Protein AF-0000000078668059 (afdb_homodimer)

Foldseek 3Di:
DDDDDDDDDPVVVVVCVVVPHDPVNVVLVVQLVVLLVCCLVVVDPLVRSCVSSVHPSVVSVVVCVVVPHDDPPPCPVVVCVVVCVVVVD/DDDDDDDDDPVVVVVCVVVPHDPVNVVLVVQLVVLLVCCLVVVDPLVRSCVSSVHDSVVSVVVCVVVPHDDPPPPPVVVVVVVCVVVVD

Structure (mmCIF, N/CA/C/O backbone):
data_AF-0000000078668059-model_v1
#
loop_
_entity.id
_entity.type
_entity.pdbx_description
1 polymer 'Uncharacterized protein'
#
loop_
_atom_site.group_PDB
_atom_site.id
_atom_site.type_symbol
_atom_site.label_atom_id
_atom_site.label_alt_id
_atom_site.label_comp_id
_atom_site.label_asym_id
_atom_site.label_entity_id
_atom_site.label_seq_id
_atom_site.pdbx_PDB_ins_code
_atom_site.Cartn_x
_atom_site.Cartn_y
_atom_site.Cartn_z
_atom_site.occupancy
_atom_site.B_iso_or_equiv
_atom_site.auth_seq_id
_atom_site.auth_comp_id
_atom_site.auth_asym_id
_atom_site.auth_atom_id
_atom_site.pdbx_PDB_model_num
ATOM 1 N N . MET A 1 1 ? -0.852 4.875 19.719 1 72.81 1 MET A N 1
ATOM 2 C CA . MET A 1 1 ? -0.349 4.242 18.5 1 72.81 1 MET A CA 1
ATOM 3 C C . MET A 1 1 ? -1.184 3.018 18.141 1 72.81 1 MET A C 1
ATOM 5 O O . MET A 1 1 ? -1.649 2.297 19.031 1 72.81 1 MET A O 1
ATOM 9 N N . GLU A 1 2 ? -1.716 3.043 17.062 1 84.06 2 GLU A N 1
ATOM 10 C CA . GLU A 1 2 ? -2.441 1.867 16.594 1 84.06 2 GLU A CA 1
ATOM 11 C C . GLU A 1 2 ? -1.639 1.105 15.539 1 84.06 2 GLU A C 1
ATOM 13 O O . GLU A 1 2 ? -0.665 1.63 14.992 1 84.06 2 GLU A O 1
ATOM 18 N N . VAL A 1 3 ? -1.903 -0.162 15.523 1 86.44 3 VAL A N 1
ATOM 19 C CA . VAL A 1 3 ? -1.141 -1.004 14.609 1 86.44 3 VAL A CA 1
ATOM 20 C C . VAL A 1 3 ? -2.08 -1.63 13.578 1 86.44 3 VAL A C 1
ATOM 22 O O . VAL A 1 3 ? -3.156 -2.119 13.93 1 86.44 3 VAL A O 1
ATOM 25 N N . ILE A 1 4 ? -1.693 -1.532 12.375 1 88.38 4 ILE A N 1
ATOM 26 C CA . ILE A 1 4 ? -2.361 -2.234 11.289 1 88.38 4 ILE A CA 1
ATOM 27 C C . ILE A 1 4 ? -1.653 -3.561 11.016 1 88.38 4 ILE A C 1
ATOM 29 O O . ILE A 1 4 ? -0.429 -3.598 10.867 1 88.38 4 ILE A O 1
ATOM 33 N N . LYS A 1 5 ? -2.412 -4.602 10.961 1 89.06 5 LYS A N 1
ATOM 34 C CA . LYS A 1 5 ? -1.825 -5.926 10.789 1 89.06 5 LYS A CA 1
ATOM 35 C C . LYS A 1 5 ? -2.238 -6.539 9.453 1 89.06 5 LYS A C 1
ATOM 37 O O . LYS A 1 5 ? -3.43 -6.609 9.141 1 89.06 5 LYS A O 1
ATOM 42 N N . ILE A 1 6 ? -1.245 -6.965 8.773 1 90.44 6 ILE A N 1
ATOM 43 C CA . ILE A 1 6 ? -1.479 -7.641 7.5 1 90.44 6 ILE A CA 1
ATOM 44 C C . ILE A 1 6 ? -1.031 -9.094 7.598 1 90.44 6 ILE A C 1
ATOM 46 O O . ILE A 1 6 ? 0.157 -9.375 7.773 1 90.44 6 ILE A O 1
ATOM 50 N N . SER A 1 7 ? -1.921 -9.969 7.469 1 89 7 SER A N 1
ATOM 51 C CA . SER A 1 7 ? -1.607 -11.391 7.512 1 89 7 SER A CA 1
ATOM 52 C C . SER A 1 7 ? -1.156 -11.898 6.145 1 89 7 SER A C 1
ATOM 54 O O . SER A 1 7 ? -1.778 -11.586 5.125 1 89 7 SER A O 1
ATOM 56 N N . VAL A 1 8 ? -0.098 -12.664 6.125 1 90.25 8 VAL A N 1
ATOM 57 C CA . VAL A 1 8 ? 0.445 -13.219 4.891 1 90.25 8 VAL A CA 1
ATOM 58 C C . VAL A 1 8 ? 0.416 -14.742 4.949 1 90.25 8 VAL A C 1
ATOM 60 O O . VAL A 1 8 ? 1.009 -15.344 5.844 1 90.25 8 VAL A O 1
ATOM 63 N N . LYS A 1 9 ? -0.214 -15.289 3.994 1 90.06 9 LYS A N 1
ATOM 64 C CA . LYS A 1 9 ? -0.321 -16.75 3.926 1 90.06 9 LYS A CA 1
ATOM 65 C C . LYS A 1 9 ? 1.034 -17.375 3.635 1 90.06 9 LYS A C 1
ATOM 67 O O . LYS A 1 9 ? 1.906 -16.75 3.033 1 90.06 9 LYS A O 1
ATOM 72 N N . ARG A 1 10 ? 1.127 -18.547 3.975 1 86.56 10 ARG A N 1
ATOM 73 C CA . ARG A 1 10 ? 2.383 -19.281 3.895 1 86.56 10 ARG A CA 1
ATOM 74 C C . ARG A 1 10 ? 2.885 -19.359 2.455 1 86.56 10 ARG A C 1
ATOM 76 O O . ARG A 1 10 ? 4.078 -19.172 2.197 1 86.56 10 ARG A O 1
ATOM 83 N N . ASP A 1 11 ? 1.983 -19.656 1.53 1 88.19 11 ASP A N 1
ATOM 84 C CA . ASP A 1 11 ? 2.373 -19.797 0.131 1 88.19 11 ASP A CA 1
ATOM 85 C C . ASP A 1 11 ? 2.939 -18.5 -0.422 1 88.19 11 ASP A C 1
ATOM 87 O O . ASP A 1 11 ? 3.863 -18.516 -1.237 1 88.19 11 ASP A O 1
ATOM 91 N N . ILE A 1 12 ? 2.447 -17.438 0.066 1 89.62 12 ILE A N 1
ATOM 92 C CA . ILE A 1 12 ? 2.906 -16.125 -0.38 1 89.62 12 ILE A CA 1
ATOM 93 C C . ILE A 1 12 ? 4.273 -15.828 0.228 1 89.62 12 ILE A C 1
ATOM 95 O O . ILE A 1 12 ? 5.148 -15.273 -0.441 1 89.62 12 ILE A O 1
ATOM 99 N N . ILE A 1 13 ? 4.477 -16.219 1.44 1 88.31 13 ILE A N 1
ATOM 100 C CA . ILE A 1 13 ? 5.742 -16.016 2.133 1 88.31 13 ILE A CA 1
ATOM 101 C C . ILE A 1 13 ? 6.871 -16.688 1.358 1 88.31 13 ILE A C 1
ATOM 103 O O . ILE A 1 13 ? 7.961 -16.141 1.221 1 88.31 13 ILE A O 1
ATOM 107 N N . GLU A 1 14 ? 6.594 -17.844 0.859 1 89.12 14 GLU A N 1
ATOM 108 C CA . GLU A 1 14 ? 7.586 -18.594 0.095 1 89.12 14 GLU A CA 1
ATOM 109 C C . GLU A 1 14 ? 7.98 -17.844 -1.178 1 89.12 14 GLU A C 1
ATOM 111 O O . GLU A 1 14 ? 9.156 -17.812 -1.542 1 89.12 14 GLU A O 1
ATOM 116 N N . SER A 1 15 ? 6.969 -17.328 -1.816 1 89.25 15 SER A N 1
ATOM 117 C CA . SER A 1 15 ? 7.246 -16.531 -3.016 1 89.25 15 SER A CA 1
ATOM 118 C C . SER A 1 15 ? 8.094 -15.312 -2.691 1 89.25 15 SER A C 1
ATOM 120 O O . SER A 1 15 ? 9.039 -14.992 -3.414 1 89.25 15 SER A O 1
ATOM 122 N N . LEU A 1 16 ? 7.832 -14.656 -1.619 1 89.81 16 LEU A N 1
ATOM 123 C CA . LEU A 1 16 ? 8.57 -13.477 -1.178 1 89.81 16 LEU A CA 1
ATOM 124 C C . LEU A 1 16 ? 10.016 -13.836 -0.857 1 89.81 16 LEU A C 1
ATOM 126 O O . LEU A 1 16 ? 10.938 -13.109 -1.245 1 89.81 16 LEU A O 1
ATOM 130 N N . LYS A 1 17 ? 10.156 -14.906 -0.188 1 87.62 17 LYS A N 1
ATOM 131 C CA . LYS A 1 17 ? 11.5 -15.367 0.158 1 87.62 17 LYS A CA 1
ATOM 132 C C . LYS A 1 17 ? 12.312 -15.68 -1.094 1 87.62 17 LYS A C 1
ATOM 134 O O . LYS A 1 17 ? 13.508 -15.383 -1.155 1 87.62 17 LYS A O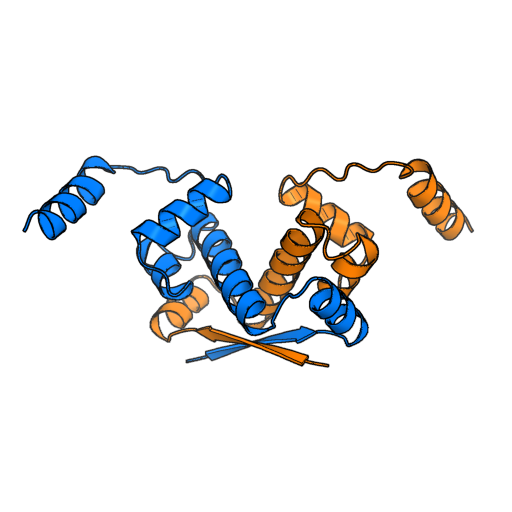 1
ATOM 139 N N . PHE A 1 18 ? 11.602 -16.266 -1.987 1 88.19 18 PHE A N 1
ATOM 140 C CA . PHE A 1 18 ? 12.258 -16.625 -3.24 1 88.19 18 PHE A CA 1
ATOM 141 C C . PHE A 1 18 ? 12.844 -15.383 -3.912 1 88.19 18 PHE A C 1
ATOM 143 O O . PHE A 1 18 ? 13.945 -15.43 -4.461 1 88.19 18 PHE A O 1
ATOM 150 N N . TYR A 1 19 ? 12.109 -14.297 -3.854 1 88.56 19 TYR A N 1
ATOM 151 C CA . TYR A 1 19 ? 12.531 -13.062 -4.508 1 88.56 19 TYR A CA 1
ATOM 152 C C . TYR A 1 19 ? 13.305 -12.172 -3.547 1 88.56 19 TYR A C 1
ATOM 154 O O . TYR A 1 19 ? 13.516 -10.984 -3.824 1 88.56 19 TYR A O 1
ATOM 162 N N . ASN A 1 20 ? 13.688 -12.672 -2.408 1 88.56 20 ASN A N 1
ATOM 163 C CA . ASN A 1 20 ? 14.508 -12.008 -1.399 1 88.56 20 ASN A CA 1
ATOM 164 C C . ASN A 1 20 ? 13.828 -10.758 -0.854 1 88.56 20 ASN A C 1
ATOM 166 O O . ASN A 1 20 ? 14.477 -9.734 -0.63 1 88.56 20 ASN A O 1
ATOM 170 N N . LYS A 1 21 ? 12.539 -10.906 -0.768 1 88.19 21 LYS A N 1
ATOM 171 C CA . LYS A 1 21 ? 11.781 -9.828 -0.132 1 88.19 21 LYS A CA 1
ATOM 172 C C . LYS A 1 21 ? 11.586 -10.102 1.356 1 88.19 21 LYS A C 1
ATOM 174 O O . LYS A 1 21 ? 11.039 -11.141 1.738 1 88.19 21 LYS A O 1
ATOM 179 N N . ASP A 1 22 ? 12.094 -9.188 2.143 1 88.38 22 ASP A N 1
ATOM 180 C CA . ASP A 1 22 ? 11.93 -9.383 3.58 1 88.38 22 ASP A CA 1
ATOM 181 C C . ASP A 1 22 ? 10.68 -8.672 4.094 1 88.38 22 ASP A C 1
ATOM 183 O O . ASP A 1 22 ? 10.18 -7.746 3.453 1 88.38 22 ASP A O 1
ATOM 187 N N . LEU A 1 23 ? 10.195 -9.172 5.188 1 86.19 23 LEU A N 1
ATOM 188 C CA . LEU A 1 23 ? 8.953 -8.672 5.777 1 86.19 23 LEU A CA 1
ATOM 189 C C . LEU A 1 23 ? 9.094 -7.207 6.172 1 86.19 23 LEU A C 1
ATOM 191 O O . LEU A 1 23 ? 8.141 -6.438 6.059 1 86.19 23 LEU A O 1
ATOM 195 N N . LYS A 1 24 ? 10.266 -6.852 6.574 1 88.44 24 LYS A N 1
ATOM 196 C CA . LYS A 1 24 ? 10.523 -5.473 6.977 1 88.44 24 LYS A CA 1
ATOM 197 C C . LYS A 1 24 ? 10.414 -4.523 5.789 1 88.44 24 LYS A C 1
ATOM 199 O O . LYS A 1 24 ? 9.875 -3.42 5.914 1 88.44 24 LYS A O 1
ATOM 204 N N . ASP A 1 25 ? 10.898 -5.012 4.695 1 90.44 25 ASP A N 1
ATOM 205 C CA . ASP A 1 25 ? 10.805 -4.219 3.471 1 90.44 25 ASP A CA 1
ATOM 206 C C . ASP A 1 25 ? 9.359 -4.07 3.023 1 90.44 25 ASP A C 1
ATOM 208 O O . ASP A 1 25 ? 8.953 -3 2.564 1 90.44 25 ASP A O 1
ATOM 212 N N . LEU A 1 26 ? 8.656 -5.113 3.172 1 91.38 26 LEU A N 1
ATOM 21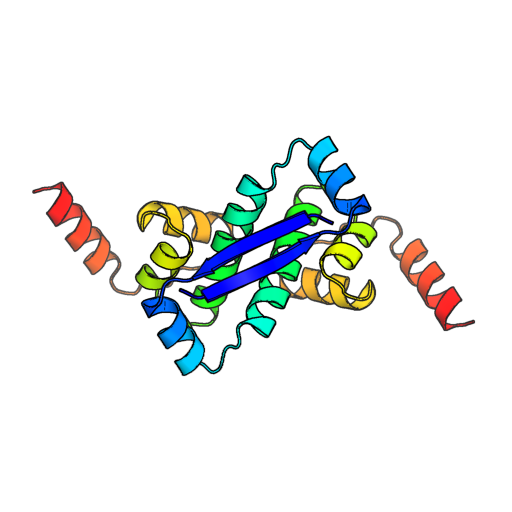3 C CA . LEU A 1 26 ? 7.254 -5.094 2.781 1 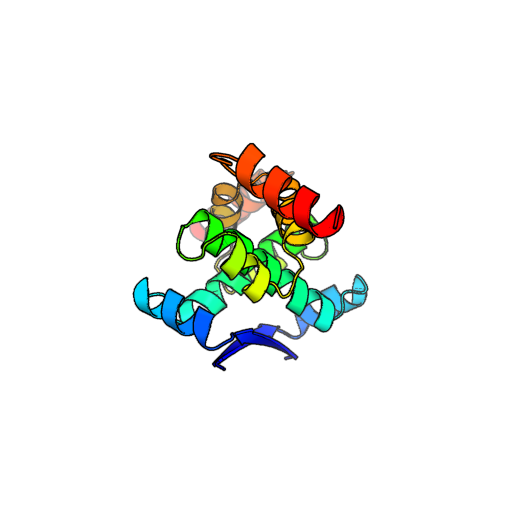91.38 26 LEU A CA 1
ATOM 214 C C . LEU A 1 26 ? 6.453 -4.16 3.684 1 91.38 26 LEU A C 1
ATOM 216 O O . LEU A 1 26 ? 5.543 -3.473 3.219 1 91.38 26 LEU A O 1
ATOM 220 N N . GLU A 1 27 ? 6.789 -4.184 4.93 1 92.06 27 GLU A N 1
ATOM 221 C CA . GLU A 1 27 ? 6.16 -3.27 5.879 1 92.06 27 GLU A CA 1
ATOM 222 C C . GLU A 1 27 ? 6.375 -1.816 5.469 1 92.06 27 GLU A C 1
ATOM 224 O O . GLU A 1 27 ? 5.43 -1.026 5.449 1 92.06 27 GLU A O 1
ATOM 229 N N . ARG A 1 28 ? 7.59 -1.512 5.168 1 93.06 28 ARG A N 1
ATOM 230 C CA . ARG A 1 28 ? 7.934 -0.157 4.746 1 93.06 28 ARG A CA 1
ATOM 231 C C . ARG A 1 28 ? 7.207 0.22 3.461 1 93.06 28 ARG A C 1
ATOM 233 O O . ARG A 1 28 ? 6.66 1.319 3.352 1 93.06 28 ARG A O 1
ATOM 240 N N . GLU A 1 29 ? 7.215 -0.678 2.547 1 94 29 GLU A N 1
ATOM 241 C CA . GLU A 1 29 ? 6.559 -0.433 1.266 1 94 29 GLU A CA 1
ATOM 242 C C . GLU A 1 29 ? 5.059 -0.216 1.446 1 94 29 GLU A C 1
ATOM 244 O O . GLU A 1 29 ? 4.477 0.685 0.837 1 94 29 GLU A O 1
ATOM 249 N N . ALA A 1 30 ? 4.473 -1.045 2.248 1 94.25 30 ALA A N 1
ATOM 250 C CA . ALA A 1 30 ? 3.043 -0.915 2.514 1 94.25 30 ALA A CA 1
ATOM 251 C C . ALA A 1 30 ? 2.717 0.45 3.113 1 94.25 30 ALA A C 1
ATOM 253 O O . ALA A 1 30 ? 1.73 1.084 2.732 1 94.25 30 ALA A O 1
ATOM 254 N N . LYS A 1 31 ? 3.553 0.895 4.004 1 94.56 31 LYS A N 1
ATOM 255 C CA . LYS A 1 31 ? 3.373 2.201 4.629 1 94.56 31 LYS A CA 1
ATOM 256 C C . LYS A 1 31 ? 3.422 3.318 3.592 1 94.56 31 LYS A C 1
ATOM 258 O O . LYS A 1 31 ? 2.582 4.223 3.605 1 94.56 31 LYS A O 1
ATOM 263 N N . VAL A 1 32 ? 4.398 3.217 2.797 1 96.69 32 VAL A N 1
ATOM 264 C CA . VAL A 1 32 ? 4.594 4.238 1.771 1 96.69 32 VAL A CA 1
ATOM 265 C C . VAL A 1 32 ? 3.396 4.254 0.822 1 96.69 32 VAL A C 1
ATOM 267 O O . VAL A 1 32 ? 2.846 5.316 0.525 1 96.69 32 VAL A O 1
ATOM 270 N N . LEU A 1 33 ? 3.008 3.09 0.426 1 95.62 33 LEU A N 1
ATOM 271 C CA . LEU A 1 33 ? 1.894 2.984 -0.511 1 95.62 33 LEU A CA 1
ATOM 272 C C . LEU A 1 33 ? 0.61 3.527 0.108 1 95.62 33 LEU A C 1
ATOM 274 O O . LEU A 1 33 ? -0.139 4.258 -0.545 1 95.62 33 LEU A O 1
ATOM 278 N N . LEU A 1 34 ? 0.376 3.168 1.321 1 95.25 34 LEU A N 1
ATOM 279 C CA . LEU A 1 34 ? -0.808 3.66 2.018 1 95.25 34 LEU A CA 1
ATOM 280 C C . LEU A 1 34 ? -0.762 5.176 2.162 1 95.25 34 LEU A C 1
ATOM 282 O O . LEU A 1 34 ? -1.771 5.855 1.954 1 95.25 34 LEU A O 1
ATOM 286 N N . ALA A 1 35 ? 0.393 5.648 2.533 1 96.56 35 ALA A N 1
ATOM 287 C CA . ALA A 1 35 ? 0.567 7.09 2.676 1 96.56 35 ALA A CA 1
ATOM 288 C C . ALA A 1 35 ? 0.25 7.812 1.369 1 96.56 35 ALA A C 1
ATOM 290 O O . ALA A 1 35 ? -0.432 8.844 1.37 1 96.56 35 ALA A O 1
ATOM 291 N N . ILE A 1 36 ? 0.753 7.277 0.293 1 95.69 36 ILE A N 1
ATOM 292 C CA . ILE A 1 36 ? 0.508 7.848 -1.027 1 95.69 36 ILE A CA 1
ATOM 293 C C . ILE A 1 36 ? -0.993 7.875 -1.307 1 95.69 36 ILE A C 1
ATOM 295 O O . ILE A 1 36 ? -1.53 8.891 -1.749 1 95.69 36 ILE A O 1
ATOM 299 N N . GLU A 1 37 ? -1.634 6.793 -1.043 1 93.56 37 GLU A N 1
ATOM 300 C CA . GLU A 1 37 ? -3.066 6.703 -1.311 1 93.56 37 GLU A CA 1
ATOM 301 C C . GLU A 1 37 ? -3.854 7.688 -0.452 1 93.56 37 GLU A C 1
ATOM 303 O O . GLU A 1 37 ? -4.758 8.367 -0.945 1 93.56 37 GLU A O 1
ATOM 308 N N . LEU A 1 38 ? -3.562 7.84 0.795 1 93.44 38 LEU A N 1
ATOM 309 C CA . LEU A 1 38 ? -4.242 8.75 1.709 1 93.44 38 LEU A CA 1
ATOM 310 C C . LEU A 1 38 ? -3.99 10.203 1.316 1 93.44 38 LEU A C 1
ATOM 312 O O . LEU A 1 38 ? -4.867 11.055 1.468 1 93.44 38 LEU A O 1
ATOM 316 N N . PHE A 1 39 ? -2.795 10.461 0.803 1 94.44 39 PHE A N 1
ATOM 317 C CA . PHE A 1 39 ? -2.471 11.781 0.279 1 94.44 39 PHE A CA 1
ATOM 318 C C . PHE A 1 39 ? -3.312 12.102 -0.951 1 94.44 39 PHE A C 1
ATOM 320 O O . PHE A 1 39 ? -3.92 13.172 -1.035 1 94.44 39 PHE A O 1
ATOM 327 N N . LYS A 1 40 ? -3.387 11.203 -1.818 1 91.19 40 LYS A N 1
ATOM 328 C CA . LYS A 1 40 ? -4.172 11.367 -3.039 1 91.19 40 LYS A CA 1
ATOM 329 C C . LYS A 1 40 ? -5.641 11.641 -2.717 1 91.19 40 LYS A C 1
ATOM 331 O O . LYS A 1 40 ? -6.309 12.391 -3.428 1 91.19 40 LYS A O 1
ATOM 336 N N . GLU A 1 41 ? -6.086 10.984 -1.687 1 89.38 41 GLU A N 1
ATOM 337 C CA . GLU A 1 41 ? -7.488 11.102 -1.296 1 89.38 41 GLU A CA 1
ATOM 338 C C . GLU A 1 41 ? -7.734 12.383 -0.501 1 89.38 41 GLU A C 1
ATOM 340 O O . GLU A 1 41 ? -8.883 12.727 -0.213 1 89.38 41 GLU A O 1
ATOM 345 N N . GLY A 1 42 ? -6.672 13.008 -0.08 1 89.75 42 GLY A N 1
ATOM 346 C CA . GLY A 1 42 ? -6.785 14.234 0.687 1 89.75 42 GLY A CA 1
ATOM 347 C C . GLY A 1 42 ? -7.016 14 2.168 1 89.75 42 GLY A C 1
ATOM 348 O O . GLY A 1 42 ? -7.379 14.922 2.902 1 89.75 42 GLY A O 1
ATOM 349 N N . VAL A 1 43 ? -6.875 12.805 2.566 1 90.25 43 VAL A N 1
ATOM 350 C CA . VAL A 1 43 ? -7.059 12.453 3.969 1 90.25 43 VAL A CA 1
ATOM 351 C C . VAL A 1 43 ? -5.863 12.945 4.785 1 90.25 43 VAL A C 1
ATOM 353 O O . VAL A 1 43 ? -6.027 13.406 5.918 1 90.25 43 VAL A O 1
ATOM 356 N N . LEU A 1 44 ? -4.719 12.82 4.191 1 93.31 44 LEU A N 1
ATOM 357 C CA . LEU A 1 44 ? -3.496 13.32 4.816 1 93.31 44 LEU A CA 1
ATOM 358 C C . LEU A 1 44 ? -2.859 14.414 3.969 1 93.31 44 LEU A C 1
ATOM 360 O O . LEU A 1 44 ? -2.855 14.336 2.738 1 93.31 44 LEU A O 1
ATOM 364 N N . SER A 1 45 ? -2.299 15.406 4.602 1 90.25 45 SER A N 1
ATOM 365 C CA . SER A 1 45 ? -1.495 16.391 3.891 1 90.25 45 SER A CA 1
ATOM 366 C C . SER A 1 45 ? -0.15 15.812 3.467 1 90.25 45 SER A C 1
ATOM 368 O O . SER A 1 45 ? 0.195 14.688 3.846 1 90.25 45 SER A O 1
ATOM 370 N N . LEU A 1 46 ? 0.583 16.562 2.705 1 93.19 46 LEU A N 1
ATOM 371 C CA . LEU A 1 46 ? 1.908 16.141 2.266 1 93.19 46 LEU A CA 1
ATOM 372 C C . LEU A 1 46 ? 2.797 15.812 3.461 1 93.19 46 LEU A C 1
ATOM 374 O O . LEU A 1 46 ? 3.432 14.758 3.496 1 93.19 46 LEU A O 1
ATOM 378 N N . GLU A 1 47 ? 2.832 16.672 4.453 1 92.75 47 GLU A N 1
ATOM 379 C CA . GLU A 1 47 ? 3.65 16.5 5.652 1 92.75 47 GLU A CA 1
ATOM 380 C C . GLU A 1 47 ? 3.176 15.305 6.473 1 92.75 47 GLU A C 1
ATOM 382 O O . GLU A 1 47 ? 3.988 14.508 6.949 1 92.75 47 GLU A O 1
ATOM 387 N N . GLN A 1 48 ? 1.893 15.164 6.664 1 93 48 GLN A N 1
ATOM 388 C CA . GLN A 1 48 ? 1.325 14.062 7.43 1 93 48 GLN A CA 1
ATOM 389 C C . GLN A 1 48 ? 1.615 12.719 6.758 1 93 48 GLN A C 1
ATOM 391 O O . GLN A 1 48 ? 1.913 11.734 7.434 1 93 48 GLN A O 1
ATOM 396 N N . ALA A 1 49 ? 1.445 12.742 5.469 1 95.69 49 ALA A N 1
ATOM 397 C CA . ALA A 1 49 ? 1.696 11.516 4.707 1 95.69 49 ALA A CA 1
ATOM 398 C C . ALA A 1 49 ? 3.16 11.102 4.805 1 95.69 49 ALA A C 1
ATOM 400 O O . ALA A 1 49 ? 3.467 9.922 5 1 95.69 49 ALA A O 1
ATOM 401 N N . ALA A 1 50 ? 4.051 12.062 4.719 1 95.69 50 ALA A N 1
ATOM 402 C CA . ALA A 1 50 ? 5.477 11.781 4.883 1 95.69 50 ALA A CA 1
ATOM 403 C C . ALA A 1 50 ? 5.766 11.195 6.262 1 95.69 50 ALA A C 1
ATOM 405 O O . ALA A 1 50 ? 6.535 10.242 6.391 1 95.69 50 ALA A O 1
ATOM 406 N N . GLU A 1 51 ? 5.16 11.773 7.273 1 94.56 51 GLU A N 1
ATOM 407 C CA . GLU A 1 51 ? 5.309 11.273 8.641 1 94.56 51 GLU A CA 1
ATOM 408 C C . GLU A 1 51 ? 4.801 9.836 8.758 1 94.56 51 GLU A C 1
ATOM 410 O O . GLU A 1 51 ? 5.457 8.992 9.367 1 94.56 51 GLU A O 1
ATOM 415 N N . PHE A 1 52 ? 3.66 9.633 8.195 1 94.62 52 PHE A N 1
ATOM 416 C CA . PHE A 1 52 ? 3.068 8.297 8.211 1 94.62 52 PHE A CA 1
ATOM 417 C C . PHE A 1 52 ? 3.988 7.293 7.531 1 94.62 52 PHE A C 1
ATOM 419 O O . PHE A 1 52 ? 4.168 6.176 8.023 1 94.62 52 PHE A O 1
ATOM 426 N N . ALA A 1 53 ? 4.59 7.668 6.426 1 96.44 53 ALA A N 1
ATOM 427 C CA . ALA A 1 53 ? 5.492 6.812 5.656 1 96.44 53 ALA A CA 1
ATOM 428 C C . ALA A 1 53 ? 6.852 6.691 6.344 1 96.44 53 ALA A C 1
ATOM 430 O O . ALA A 1 53 ? 7.699 5.906 5.918 1 96.44 53 ALA A O 1
ATOM 431 N N . GLU A 1 54 ? 7.047 7.477 7.379 1 95.5 54 GLU A N 1
ATOM 432 C CA . GLU A 1 54 ? 8.32 7.535 8.086 1 95.5 54 GLU A CA 1
ATOM 433 C C . GLU A 1 54 ? 9.461 7.902 7.141 1 95.5 54 GLU A C 1
ATOM 435 O O . GLU A 1 54 ? 10.516 7.27 7.16 1 95.5 54 GLU A O 1
ATOM 440 N N . LEU A 1 55 ? 9.195 8.828 6.324 1 96.38 55 LEU A N 1
ATOM 441 C CA . LEU A 1 55 ? 10.18 9.352 5.391 1 96.38 55 LEU A CA 1
ATOM 442 C C . LEU A 1 55 ? 10.344 10.859 5.566 1 96.38 55 LEU A C 1
ATOM 444 O O . LEU A 1 55 ? 9.383 11.555 5.914 1 96.38 55 LEU A O 1
ATOM 448 N N . PRO A 1 56 ? 11.609 11.344 5.266 1 96.69 56 PRO A N 1
ATOM 449 C CA . PRO A 1 56 ? 11.703 12.797 5.094 1 96.69 56 PRO A CA 1
ATOM 450 C C . PRO A 1 56 ?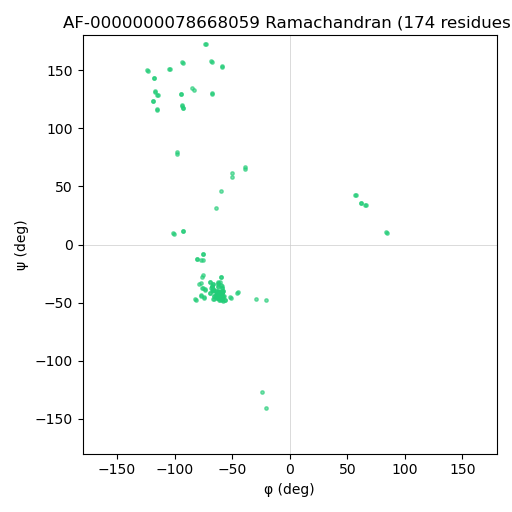 10.805 13.32 3.98 1 96.69 56 PRO A C 1
ATOM 452 O O . PRO A 1 56 ? 10.484 12.586 3.045 1 96.69 56 PRO A O 1
ATOM 455 N N . LEU A 1 57 ? 10.414 14.555 4.105 1 94.69 57 LEU A N 1
ATOM 456 C CA . LEU A 1 57 ? 9.5 15.18 3.156 1 94.69 57 LEU A CA 1
ATOM 457 C C . LEU A 1 57 ? 10 15 1.726 1 94.69 57 LEU A C 1
ATOM 459 O O . LEU A 1 57 ? 9.234 14.602 0.843 1 94.69 57 LEU A O 1
ATOM 463 N N . GLN A 1 58 ? 11.266 15.242 1.56 1 94.56 58 GLN A N 1
ATOM 464 C CA . GLN A 1 58 ? 11.836 15.172 0.217 1 94.56 58 GLN A CA 1
ATOM 465 C C . GLN A 1 58 ? 11.758 13.75 -0.335 1 94.56 58 GLN A C 1
ATOM 467 O O . GLN A 1 58 ? 11.484 13.555 -1.521 1 94.56 58 GLN A O 1
ATOM 472 N N . LYS A 1 59 ? 12 12.789 0.461 1 96.69 59 LYS A N 1
ATOM 473 C CA . LYS A 1 59 ? 11.93 11.398 0.024 1 96.69 59 LYS A CA 1
ATOM 474 C C . LYS A 1 59 ? 10.5 11 -0.31 1 96.69 59 LYS A C 1
ATOM 476 O O . LYS A 1 59 ? 10.266 10.211 -1.23 1 96.69 59 LYS A O 1
ATOM 481 N N . PHE A 1 60 ? 9.602 11.531 0.443 1 96.88 60 PHE A N 1
ATOM 482 C CA . PHE A 1 60 ? 8.203 11.234 0.148 1 96.88 60 PHE A CA 1
ATOM 483 C C . PHE A 1 60 ? 7.781 11.867 -1.173 1 96.88 60 PHE A C 1
ATOM 485 O O . PHE A 1 60 ? 7.035 11.266 -1.944 1 96.88 60 PHE A O 1
ATOM 492 N N . ILE A 1 61 ? 8.258 13.008 -1.442 1 94.5 61 ILE A N 1
ATOM 493 C CA . ILE A 1 61 ? 7.996 13.664 -2.719 1 94.5 61 ILE A CA 1
ATOM 494 C C . ILE A 1 61 ? 8.539 12.805 -3.859 1 94.5 61 ILE A C 1
ATOM 496 O O . ILE A 1 61 ? 7.867 12.617 -4.875 1 94.5 61 ILE A O 1
ATOM 500 N N . ASP A 1 62 ? 9.727 12.273 -3.621 1 95.12 62 ASP A N 1
ATOM 501 C CA . ASP A 1 62 ? 10.305 11.375 -4.613 1 95.12 62 ASP A CA 1
ATOM 502 C C . ASP A 1 62 ? 9.414 10.156 -4.844 1 95.12 62 ASP A C 1
ATOM 504 O O . ASP A 1 62 ? 9.266 9.695 -5.977 1 95.12 62 ASP A O 1
ATOM 508 N N . GLU A 1 63 ? 8.875 9.648 -3.754 1 95.5 63 GLU A N 1
ATOM 509 C CA . GLU A 1 63 ? 7.977 8.5 -3.865 1 95.5 63 GLU A CA 1
ATOM 510 C C . GLU A 1 63 ? 6.727 8.859 -4.66 1 95.5 63 GLU A C 1
ATOM 512 O O . GLU A 1 63 ? 6.254 8.062 -5.477 1 95.5 63 GLU A O 1
ATOM 517 N N . LEU A 1 64 ? 6.16 10 -4.434 1 94.5 64 LEU A N 1
ATOM 518 C CA . LEU A 1 64 ? 4.984 10.453 -5.176 1 94.5 64 LEU A CA 1
ATOM 519 C C . LEU A 1 64 ? 5.277 10.516 -6.668 1 94.5 64 LEU A C 1
ATOM 521 O O . LEU A 1 64 ? 4.473 10.062 -7.484 1 94.5 64 LEU A O 1
ATOM 525 N N . LYS A 1 65 ? 6.398 11.062 -6.957 1 91.56 65 LYS A N 1
ATOM 526 C CA . LYS A 1 65 ? 6.812 11.156 -8.352 1 91.56 65 LYS A CA 1
ATOM 527 C C . LYS A 1 65 ? 6.992 9.781 -8.977 1 91.56 65 LYS A C 1
ATOM 529 O O . LYS A 1 65 ? 6.523 9.531 -10.086 1 91.56 65 LYS A O 1
ATOM 534 N N . ALA A 1 66 ? 7.645 8.961 -8.242 1 92.38 66 ALA A N 1
ATOM 535 C CA . ALA A 1 66 ? 7.898 7.605 -8.727 1 92.38 66 ALA A CA 1
ATOM 536 C C . ALA A 1 66 ? 6.59 6.871 -9.008 1 92.38 66 ALA A C 1
ATOM 538 O O . ALA A 1 66 ? 6.535 5.992 -9.875 1 92.38 66 ALA A O 1
ATOM 539 N N . HIS A 1 67 ? 5.574 7.246 -8.312 1 91.88 67 HIS A N 1
ATOM 540 C CA . HIS A 1 67 ? 4.277 6.598 -8.469 1 91.88 67 HIS A CA 1
ATOM 541 C C . HIS A 1 67 ? 3.336 7.441 -9.32 1 91.88 67 HIS A C 1
ATOM 543 O O . HIS A 1 67 ? 2.129 7.195 -9.344 1 91.88 67 HIS A O 1
ATOM 549 N N . ASN A 1 68 ? 3.816 8.477 -9.938 1 89.19 68 ASN A N 1
ATOM 550 C CA . ASN A 1 68 ? 3.123 9.328 -10.898 1 89.19 68 ASN A CA 1
ATOM 551 C C . ASN A 1 68 ? 1.964 10.078 -10.25 1 89.19 68 ASN A C 1
ATOM 553 O O . ASN A 1 68 ? 0.884 10.188 -10.836 1 89.19 68 ASN A O 1
ATOM 557 N N . VAL A 1 69 ? 2.115 10.414 -9.102 1 90.69 69 VAL A N 1
ATOM 558 C CA . VAL A 1 69 ? 1.14 11.242 -8.398 1 90.69 69 VAL A CA 1
ATOM 559 C C . VAL A 1 69 ? 1.519 12.711 -8.531 1 90.69 69 VAL A C 1
ATOM 561 O O . VAL A 1 69 ? 2.592 13.125 -8.086 1 90.69 69 VAL A O 1
ATOM 564 N N . PRO A 1 70 ? 0.54 13.461 -9.227 1 86.56 70 PRO A N 1
ATOM 565 C CA . PRO A 1 70 ? 0.843 14.883 -9.352 1 86.56 70 PRO A CA 1
ATOM 566 C C . PRO A 1 70 ? 0.811 15.625 -8.016 1 86.56 70 PRO A C 1
ATOM 568 O O . PRO A 1 70 ? -0.04 15.336 -7.172 1 86.56 70 PRO A O 1
ATOM 571 N N . ILE A 1 71 ? 1.698 16.266 -7.77 1 77.69 71 ILE A N 1
ATOM 572 C CA . ILE A 1 71 ? 1.738 17.141 -6.594 1 77.69 71 ILE A CA 1
ATOM 573 C C . ILE A 1 71 ? 1.394 18.562 -6.988 1 77.69 71 ILE A C 1
ATOM 575 O O . ILE A 1 71 ? 2.057 19.156 -7.844 1 77.69 71 ILE A O 1
ATOM 579 N N . LEU A 1 72 ? 0.018 18.828 -7.145 1 63.91 72 LEU A N 1
ATOM 580 C CA . LEU A 1 72 ? -0.304 20.219 -7.477 1 63.91 72 LEU A CA 1
ATOM 581 C C . LEU A 1 72 ? 0.394 21.188 -6.523 1 63.91 72 LEU A C 1
ATOM 583 O O . LEU A 1 72 ? 0.119 21.188 -5.32 1 63.91 72 LEU A O 1
ATOM 587 N N . GLU A 1 73 ? 1.561 21.141 -6.539 1 50.28 73 GLU A N 1
ATOM 588 C CA . GLU A 1 73 ? 2.254 22.188 -5.789 1 50.28 73 GLU A CA 1
ATOM 589 C C . GLU A 1 73 ? 1.557 23.531 -5.945 1 50.28 73 GLU A C 1
ATOM 591 O O . GLU A 1 73 ? 1.486 24.078 -7.051 1 50.28 73 GLU A O 1
ATOM 596 N N . TYR A 1 74 ? 0.397 23.938 -5.547 1 46.41 74 TYR A N 1
ATOM 597 C CA . TYR A 1 74 ? 0.411 25.375 -5.352 1 46.41 74 TYR A CA 1
ATOM 598 C C . TYR A 1 74 ? 1.835 25.891 -5.176 1 46.41 74 TYR A C 1
ATOM 600 O O . TYR A 1 74 ? 2.775 25.109 -5.059 1 46.41 74 TYR A O 1
ATOM 608 N N . ASP A 1 75 ? 2.27 27.047 -4.137 1 39.88 75 ASP A N 1
ATOM 609 C CA . ASP A 1 75 ? 3.562 27.719 -4.16 1 39.88 75 ASP A CA 1
ATOM 610 C C . ASP A 1 75 ? 4.707 26.719 -3.979 1 39.88 75 ASP A C 1
ATOM 612 O O . ASP A 1 75 ? 4.977 26.281 -2.861 1 39.88 75 ASP A O 1
ATOM 616 N N . GLU A 1 76 ? 4.875 25.875 -4.383 1 43.53 76 GLU A N 1
ATOM 617 C CA . GLU A 1 76 ? 6.117 25.109 -4.508 1 43.53 76 GLU A CA 1
ATOM 618 C C . GLU A 1 76 ? 7.332 26.016 -4.336 1 43.53 76 GLU A C 1
ATOM 620 O O . GLU A 1 76 ? 8.352 25.594 -3.789 1 43.53 76 GLU A O 1
ATOM 625 N N . SER A 1 77 ? 7.328 27.094 -4.984 1 43.69 77 SER A N 1
ATOM 626 C CA . SER A 1 77 ? 8.203 28.234 -4.719 1 43.69 77 SER A CA 1
ATOM 627 C C . SER A 1 77 ? 8.258 28.562 -3.232 1 43.69 77 SER A C 1
ATOM 629 O O . SER A 1 77 ? 9.312 28.906 -2.705 1 43.69 77 SER A O 1
ATOM 631 N N . GLU A 1 78 ? 7.125 28.531 -2.523 1 42.94 78 GLU A N 1
ATOM 632 C CA . GLU A 1 78 ? 7.125 28.797 -1.089 1 42.94 78 GLU A CA 1
ATOM 633 C C . GLU A 1 78 ? 7.602 27.578 -0.3 1 42.94 78 GLU A C 1
ATOM 635 O O . GLU A 1 78 ? 8.281 27.719 0.717 1 42.94 78 GLU A O 1
ATOM 640 N N . LEU A 1 79 ? 7.375 26.391 -0.634 1 45 79 LEU A N 1
ATOM 641 C CA . LEU A 1 79 ? 7.918 25.25 0.091 1 45 79 LEU A CA 1
ATOM 642 C C . LEU A 1 79 ? 9.352 24.969 -0.334 1 45 79 LEU A C 1
ATOM 644 O O . LEU A 1 79 ? 10.211 24.703 0.508 1 45 79 LEU A O 1
ATOM 648 N N . GLU A 1 80 ? 9.734 24.906 -1.509 1 45.62 80 GLU A N 1
ATOM 649 C CA . GLU A 1 80 ? 11.133 24.844 -1.927 1 45.62 80 GLU A CA 1
ATOM 650 C C . GLU A 1 80 ? 11.922 26.031 -1.406 1 45.62 80 GLU A C 1
ATOM 652 O O . GLU A 1 80 ? 13.078 25.891 -0.99 1 45.62 80 GLU A O 1
ATOM 657 N N . GLU A 1 81 ? 11.484 27.312 -1.442 1 43.25 81 GLU A N 1
ATOM 658 C CA . GLU A 1 81 ? 12.07 28.5 -0.828 1 43.25 81 GLU A CA 1
ATOM 659 C C . GLU A 1 81 ? 12.102 28.375 0.692 1 43.25 81 GLU A C 1
ATOM 661 O O . GLU A 1 81 ? 13.07 28.797 1.334 1 43.25 81 GLU A O 1
ATOM 666 N N . GLU A 1 82 ? 11.188 27.812 1.32 1 41.97 82 GLU A N 1
ATOM 667 C CA . GLU A 1 82 ? 11.312 27.562 2.752 1 41.97 82 GLU A CA 1
ATOM 668 C C . GLU A 1 82 ? 12.273 26.406 3.025 1 41.97 82 GLU A C 1
ATOM 670 O O . GLU A 1 82 ? 13.062 26.453 3.971 1 41.97 82 GLU A O 1
ATOM 675 N N . LEU A 1 83 ? 12.148 25.359 2.311 1 46.53 83 LEU A N 1
ATOM 676 C CA . LEU A 1 83 ? 13.109 24.297 2.561 1 46.53 83 LEU A CA 1
ATOM 677 C C . LEU A 1 83 ? 14.5 24.703 2.09 1 46.53 83 LEU A C 1
ATOM 679 O O . LEU A 1 83 ? 15.5 24.391 2.746 1 46.53 83 LEU A O 1
ATOM 683 N N . ALA A 1 84 ? 14.758 25.328 0.999 1 45.44 84 ALA A N 1
ATOM 684 C CA . ALA A 1 84 ? 16.031 25.906 0.578 1 45.44 84 ALA A CA 1
ATOM 685 C C . ALA A 1 84 ? 16.516 26.953 1.579 1 45.44 84 ALA A C 1
ATOM 687 O O . ALA A 1 84 ? 17.719 27.078 1.812 1 45.44 84 ALA A O 1
ATOM 688 N N . SER A 1 85 ? 15.758 27.719 2.205 1 40.91 85 SER A N 1
ATOM 689 C CA . SER A 1 85 ? 16.109 28.641 3.277 1 40.91 85 SER A CA 1
ATOM 690 C C . SER A 1 85 ? 16.5 27.891 4.547 1 40.91 85 SER A C 1
ATOM 692 O O . SER A 1 85 ? 17.234 28.422 5.391 1 40.91 85 SER A O 1
ATOM 694 N N . VAL A 1 86 ? 15.945 26.766 4.824 1 44.56 86 VAL A N 1
ATOM 695 C CA . VAL A 1 86 ? 16.391 25.984 5.973 1 44.56 86 VAL A CA 1
ATOM 696 C C . VAL A 1 86 ? 17.703 25.266 5.641 1 44.56 86 VAL A C 1
ATOM 698 O O . VAL A 1 86 ? 18.609 25.203 6.477 1 44.56 86 VAL A O 1
ATOM 701 N N . ASN A 1 87 ? 17.812 24.734 4.605 1 44.62 87 ASN A N 1
ATOM 702 C CA . ASN A 1 87 ? 19.109 24.141 4.281 1 44.62 87 ASN A CA 1
ATOM 703 C C . ASN A 1 87 ? 20.141 25.188 3.908 1 44.62 87 ASN A C 1
ATOM 705 O O . ASN A 1 87 ? 21.344 24.891 3.854 1 44.62 87 ASN A O 1
ATOM 709 N N . SER A 1 88 ? 19.719 26.297 3.416 1 40.88 88 SER A N 1
ATOM 710 C CA . SER A 1 88 ? 20.719 27.344 3.219 1 40.88 88 SER A CA 1
ATOM 711 C C . SER A 1 88 ? 21.078 28.016 4.539 1 40.88 88 SER A C 1
ATOM 713 O O . SER A 1 88 ? 22.031 28.797 4.602 1 40.88 88 SER A O 1
ATOM 715 N N . LEU A 1 89 ? 20.266 27.734 5.508 1 36.25 89 LEU A N 1
ATOM 716 C CA . LEU A 1 89 ? 20.828 28.188 6.773 1 36.25 89 LEU A CA 1
ATOM 717 C C . LEU A 1 89 ? 21.719 27.109 7.387 1 36.25 89 LEU A C 1
ATOM 719 O O . LEU A 1 89 ? 22.812 27.422 7.887 1 36.25 89 LEU A O 1
ATOM 723 N N . MET B 1 1 ? 1.957 -18.5 8.828 1 73.25 1 MET B N 1
ATOM 724 C CA . MET B 1 1 ? 1.415 -17.172 8.539 1 73.25 1 MET B CA 1
ATOM 725 C C . MET B 1 1 ? 2.258 -16.094 9.195 1 73.25 1 MET B C 1
ATOM 727 O O . MET B 1 1 ? 2.777 -16.281 10.297 1 73.25 1 MET B O 1
ATOM 731 N N . GLU B 1 2 ? 2.73 -15.258 8.438 1 84.44 2 GLU B N 1
ATOM 732 C CA . GLU B 1 2 ? 3.461 -14.125 8.992 1 84.44 2 GLU B CA 1
ATOM 733 C C . GLU B 1 2 ? 2.623 -12.852 8.938 1 84.44 2 GLU B C 1
ATOM 735 O O . GLU B 1 2 ? 1.61 -12.797 8.234 1 84.44 2 GLU B O 1
ATOM 740 N N . VAL B 1 3 ? 2.926 -12.016 9.883 1 86.62 3 VAL B N 1
ATOM 741 C CA . VAL B 1 3 ? 2.139 -10.789 9.977 1 86.62 3 VAL B CA 1
ATOM 742 C C . VAL B 1 3 ? 3.035 -9.578 9.742 1 86.62 3 VAL B C 1
ATOM 744 O O . VAL B 1 3 ? 4.141 -9.5 10.281 1 86.62 3 VAL B O 1
ATOM 747 N N . ILE B 1 4 ? 2.586 -8.742 8.914 1 88.5 4 ILE B N 1
ATOM 748 C CA . ILE B 1 4 ? 3.213 -7.441 8.711 1 88.5 4 ILE B CA 1
ATOM 749 C C . ILE B 1 4 ? 2.523 -6.395 9.586 1 88.5 4 ILE B C 1
ATOM 751 O O . ILE B 1 4 ? 1.295 -6.289 9.578 1 88.5 4 ILE B O 1
ATOM 755 N N . LYS B 1 5 ? 3.307 -5.656 10.312 1 89.19 5 LYS B N 1
ATOM 756 C CA . LYS B 1 5 ? 2.744 -4.68 11.242 1 89.19 5 LYS B CA 1
ATOM 757 C C . LYS B 1 5 ? 3.102 -3.256 10.82 1 89.19 5 LYS B C 1
ATOM 759 O O . LYS B 1 5 ? 4.277 -2.939 10.617 1 89.19 5 LYS B O 1
ATOM 764 N N . ILE B 1 6 ? 2.086 -2.48 10.758 1 90.5 6 ILE B N 1
ATOM 765 C CA . ILE B 1 6 ? 2.266 -1.069 10.438 1 90.5 6 ILE B CA 1
ATOM 766 C C . ILE B 1 6 ? 1.862 -0.211 11.633 1 90.5 6 ILE B C 1
ATOM 768 O O . ILE B 1 6 ? 0.692 -0.189 12.023 1 90.5 6 ILE B O 1
ATOM 772 N N . SER B 1 7 ? 2.771 0.466 12.18 1 88.94 7 SER B N 1
ATOM 773 C CA . SER B 1 7 ? 2.5 1.352 13.305 1 88.94 7 SER B CA 1
ATOM 774 C C . SER B 1 7 ? 1.988 2.707 12.828 1 88.94 7 SER B C 1
ATOM 776 O O . SER B 1 7 ? 2.553 3.303 11.906 1 88.94 7 SER B O 1
ATOM 778 N N . VAL B 1 8 ? 0.932 3.188 13.445 1 90.31 8 VAL B N 1
ATOM 779 C CA . VAL B 1 8 ? 0.338 4.473 13.094 1 90.31 8 VAL B CA 1
ATOM 780 C C . VAL B 1 8 ? 0.402 5.418 14.289 1 90.31 8 VAL B C 1
ATOM 782 O O . VAL B 1 8 ? -0.128 5.109 15.359 1 90.31 8 VAL B O 1
ATOM 785 N N . LYS B 1 9 ? 0.996 6.508 14.07 1 90 9 LYS B N 1
ATOM 786 C CA . LYS B 1 9 ? 1.129 7.508 1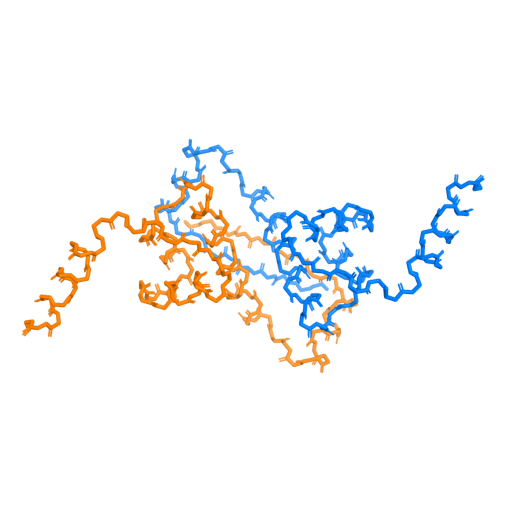5.125 1 90 9 LYS B CA 1
ATOM 787 C C . LYS B 1 9 ? -0.226 8.102 15.492 1 90 9 LYS B C 1
ATOM 789 O O . LYS B 1 9 ? -1.141 8.133 14.664 1 90 9 LYS B O 1
ATOM 794 N N . ARG B 1 10 ? -0.283 8.586 16.609 1 86.56 10 ARG B N 1
ATOM 795 C CA . ARG B 1 10 ? -1.527 9.094 17.172 1 86.56 10 ARG B CA 1
ATOM 796 C C . ARG B 1 10 ? -2.102 10.227 16.328 1 86.56 10 ARG B C 1
ATOM 798 O O . ARG B 1 10 ? -3.309 10.273 16.094 1 86.56 10 ARG B O 1
ATOM 805 N N . ASP B 1 11 ? -1.237 11.164 15.93 1 88.31 11 ASP B N 1
ATOM 806 C CA . ASP B 1 11 ? -1.699 12.312 15.156 1 88.31 11 ASP B CA 1
ATOM 807 C C . ASP B 1 11 ? -2.322 11.883 13.836 1 88.31 11 ASP B C 1
ATOM 809 O O . ASP B 1 11 ? -3.289 12.484 13.367 1 88.31 11 ASP B O 1
ATOM 813 N N . ILE B 1 12 ? -1.828 10.828 13.312 1 89.62 12 ILE B N 1
ATOM 814 C CA . ILE B 1 12 ? -2.336 10.312 12.039 1 89.62 12 ILE B CA 1
ATOM 815 C C . ILE B 1 12 ? -3.678 9.617 12.273 1 89.62 12 ILE B C 1
ATOM 817 O O . ILE B 1 12 ? -4.598 9.75 11.461 1 89.62 12 ILE B O 1
ATOM 821 N N . ILE B 1 13 ? -3.801 8.938 13.359 1 88.19 13 ILE B N 1
ATOM 822 C CA . ILE B 1 13 ? -5.035 8.242 13.711 1 88.19 13 ILE B CA 1
ATOM 823 C C . ILE B 1 13 ? -6.184 9.25 13.789 1 88.19 13 ILE B C 1
ATOM 825 O O . ILE B 1 13 ? -7.293 8.969 13.328 1 88.19 13 ILE B O 1
ATOM 829 N N . GLU B 1 14 ? -5.914 10.383 14.344 1 89.19 14 GLU B N 1
ATOM 830 C CA . GLU B 1 14 ? -6.926 11.422 14.469 1 89.19 14 GLU B CA 1
ATOM 831 C C . GLU B 1 14 ? -7.402 11.906 13.102 1 89.19 14 GLU B C 1
ATOM 833 O O . GLU B 1 14 ? -8.594 12.133 12.898 1 89.19 14 GLU B O 1
ATOM 838 N N . SER B 1 15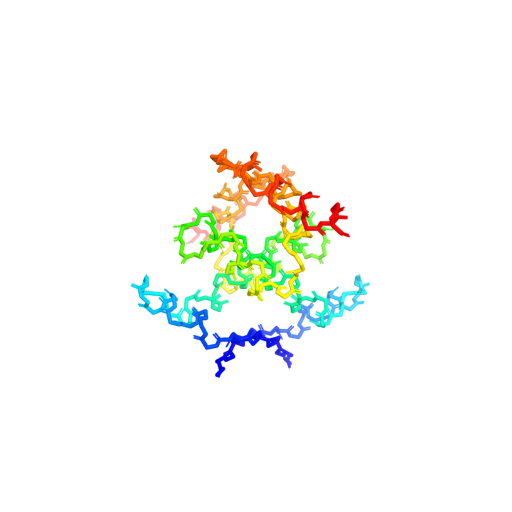 ? -6.441 12.07 12.227 1 89.38 15 SER B N 1
ATOM 839 C CA . SER B 1 15 ? -6.797 12.477 10.867 1 89.38 15 SER B CA 1
ATOM 840 C C . SER B 1 15 ? -7.652 11.414 10.188 1 89.38 15 SER B C 1
ATOM 842 O O . SER B 1 15 ? -8.641 11.742 9.523 1 89.38 15 SER B O 1
ATOM 844 N N . LEU B 1 16 ? -7.348 10.188 10.367 1 89.88 16 LEU B N 1
ATOM 845 C CA . LEU B 1 16 ? -8.086 9.07 9.789 1 89.88 16 LEU B CA 1
ATOM 846 C C . LEU B 1 16 ? -9.508 9.023 10.336 1 89.88 16 LEU B C 1
ATOM 848 O O . LEU B 1 16 ? -10.461 8.828 9.578 1 89.88 16 LEU B O 1
ATOM 852 N N . LYS B 1 17 ? -9.594 9.195 11.594 1 87.56 17 LYS B N 1
ATOM 853 C CA . LYS B 1 17 ? -10.906 9.19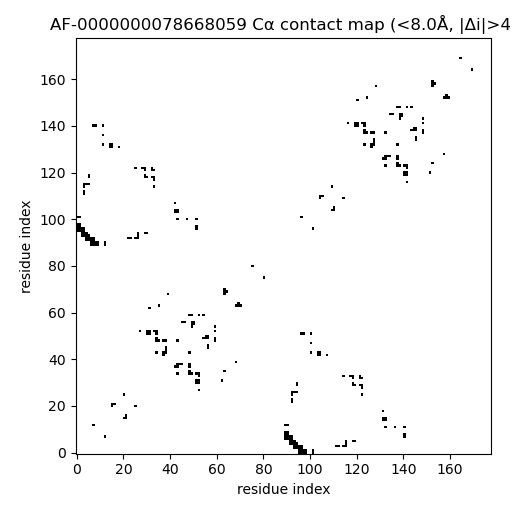5 12.242 1 87.56 17 LYS B CA 1
ATOM 854 C C . LYS B 1 17 ? -11.773 10.328 11.711 1 87.56 17 LYS B C 1
ATOM 856 O O . LYS B 1 17 ? -12.977 10.156 11.5 1 87.56 17 LYS B O 1
ATOM 861 N N . PHE B 1 18 ? -11.094 11.422 11.547 1 88.31 18 PHE B N 1
ATOM 862 C CA . PHE B 1 18 ? -11.812 12.586 11.039 1 88.31 18 PHE B CA 1
ATOM 863 C C . PHE B 1 18 ? -12.453 12.281 9.695 1 88.31 18 PHE B C 1
ATOM 865 O O . PHE B 1 18 ? -13.586 12.703 9.438 1 88.31 18 PHE B O 1
ATOM 872 N N . TYR B 1 19 ? -11.742 11.555 8.859 1 88.69 19 TYR B N 1
ATOM 873 C CA . TYR B 1 19 ? -12.227 11.242 7.52 1 88.69 19 TYR B CA 1
ATOM 874 C C . TYR B 1 19 ? -12.969 9.914 7.5 1 88.69 19 TYR B C 1
ATOM 876 O O . TYR B 1 19 ? -13.227 9.352 6.43 1 88.69 19 TYR B O 1
ATOM 884 N N . ASN B 1 20 ? -13.281 9.359 8.641 1 88.75 20 ASN B N 1
ATOM 885 C CA . ASN B 1 20 ? -14.062 8.148 8.828 1 88.75 20 ASN B CA 1
ATOM 886 C C . ASN B 1 20 ? -13.375 6.938 8.188 1 88.75 20 ASN B C 1
ATOM 888 O O . ASN B 1 20 ? -14.039 6.09 7.59 1 88.75 20 ASN B O 1
ATOM 892 N N . LYS B 1 21 ? -12.094 6.984 8.289 1 88.31 21 LYS B N 1
ATOM 893 C CA . LYS B 1 21 ? -11.32 5.824 7.84 1 88.31 21 LYS B CA 1
ATOM 894 C C . LYS B 1 21 ? -11.039 4.875 9 1 88.31 21 LYS B C 1
ATOM 896 O O . LYS B 1 21 ? -10.445 5.273 10.008 1 88.31 21 LYS B O 1
ATOM 901 N N . ASP B 1 22 ? -11.523 3.689 8.852 1 88.31 22 ASP B N 1
ATOM 902 C CA . ASP B 1 22 ? -11.273 2.732 9.93 1 88.31 22 ASP B CA 1
ATOM 903 C C . ASP B 1 22 ? -10.016 1.909 9.648 1 88.31 22 ASP B C 1
ATOM 905 O O . ASP B 1 22 ? -9.578 1.809 8.5 1 88.31 22 ASP B O 1
ATOM 909 N N . LEU B 1 23 ? -9.469 1.401 10.711 1 86.25 23 LEU B N 1
ATOM 910 C CA . LEU B 1 23 ? -8.219 0.658 10.641 1 86.25 23 LEU B CA 1
ATOM 911 C C . LEU B 1 23 ? -8.375 -0.595 9.789 1 86.25 23 LEU B C 1
ATOM 913 O O . LEU B 1 23 ? -7.445 -0.984 9.078 1 86.25 23 LEU B O 1
ATOM 917 N N . LYS B 1 24 ? -9.531 -1.164 9.844 1 88.5 24 LYS B N 1
ATOM 918 C CA . LYS B 1 24 ? -9.797 -2.369 9.062 1 88.5 24 LYS B CA 1
ATOM 919 C C . LYS B 1 24 ? -9.773 -2.074 7.566 1 88.5 24 LYS B C 1
ATOM 921 O O . LYS B 1 24 ? -9.25 -2.869 6.777 1 88.5 24 LYS B O 1
ATOM 926 N N . ASP B 1 25 ? -10.305 -0.938 7.25 1 90.5 25 ASP B N 1
ATOM 927 C CA . ASP B 1 25 ? -10.297 -0.515 5.855 1 90.5 25 ASP B CA 1
ATOM 928 C C . ASP B 1 25 ? -8.867 -0.236 5.375 1 90.5 25 ASP B C 1
ATOM 930 O O . ASP B 1 25 ? -8.516 -0.569 4.246 1 90.5 25 ASP B O 1
ATOM 934 N N . LEU B 1 26 ? -8.141 0.351 6.234 1 91.5 26 LEU B N 1
ATOM 935 C CA . LEU B 1 26 ? -6.758 0.665 5.895 1 91.5 26 LEU B CA 1
ATOM 936 C C . LEU B 1 26 ? -5.938 -0.609 5.723 1 91.5 26 LEU B C 1
ATOM 938 O O . LEU B 1 26 ? -5.066 -0.678 4.852 1 91.5 26 LEU B O 1
ATOM 942 N N . GLU B 1 27 ? -6.223 -1.55 6.562 1 92.06 27 GLU B N 1
ATOM 943 C CA . GLU B 1 27 ? -5.566 -2.85 6.445 1 92.06 27 GLU B CA 1
ATOM 944 C C . GLU B 1 27 ? -5.836 -3.482 5.082 1 92.06 27 GLU B C 1
ATOM 946 O O . GLU B 1 27 ? -4.914 -3.959 4.422 1 92.06 27 GLU B O 1
ATOM 951 N N . ARG B 1 28 ? -7.059 -3.475 4.719 1 93.12 28 ARG B N 1
ATOM 952 C CA . ARG B 1 28 ? -7.457 -4.039 3.434 1 93.12 28 ARG B CA 1
ATOM 953 C C . ARG B 1 28 ? -6.805 -3.283 2.279 1 93.12 28 ARG B C 1
ATOM 955 O O . ARG B 1 28 ? -6.293 -3.896 1.34 1 93.12 28 ARG B O 1
ATOM 962 N N . GLU B 1 29 ? -6.84 -2.008 2.377 1 94 29 GLU B N 1
ATOM 963 C CA . GLU B 1 29 ? -6.258 -1.175 1.329 1 94 29 GLU B CA 1
ATOM 964 C C . GLU B 1 29 ? -4.758 -1.419 1.203 1 94 29 GLU B C 1
ATOM 966 O O . GLU B 1 29 ? -4.23 -1.524 0.093 1 94 29 GLU B O 1
ATOM 971 N N . ALA B 1 30 ? -4.109 -1.479 2.318 1 94.38 30 ALA B N 1
ATOM 972 C CA . ALA B 1 30 ? -2.672 -1.734 2.314 1 94.38 30 ALA B CA 1
ATOM 973 C C . ALA B 1 30 ? -2.352 -3.066 1.644 1 94.38 30 ALA B C 1
ATOM 975 O O . ALA B 1 30 ? -1.401 -3.164 0.864 1 94.38 30 ALA B O 1
ATOM 976 N N . LYS B 1 31 ? -3.15 -4.051 1.929 1 94.56 31 LYS B N 1
ATOM 977 C CA . LYS B 1 31 ? -2.973 -5.367 1.326 1 94.56 31 LYS B CA 1
ATOM 978 C C . LYS B 1 31 ? -3.102 -5.301 -0.193 1 94.56 31 LYS B C 1
ATOM 980 O O . LYS B 1 31 ? -2.289 -5.879 -0.917 1 94.56 31 LYS B O 1
ATOM 985 N N . VAL B 1 32 ? -4.113 -4.652 -0.583 1 96.69 32 VAL B N 1
ATOM 986 C CA . VAL B 1 32 ? -4.383 -4.535 -2.012 1 96.69 32 VAL B CA 1
ATOM 987 C C . VAL B 1 32 ? -3.238 -3.793 -2.695 1 96.69 32 VAL B C 1
ATOM 989 O O . VAL B 1 32 ? -2.729 -4.242 -3.725 1 96.69 32 VAL B O 1
ATOM 992 N N . LEU B 1 33 ? -2.84 -2.73 -2.088 1 95.62 33 LEU B N 1
ATOM 993 C CA . LEU B 1 33 ? -1.774 -1.922 -2.67 1 95.62 33 LEU B CA 1
ATOM 994 C C . LEU B 1 33 ? -0.474 -2.713 -2.748 1 95.62 33 LEU B C 1
ATOM 996 O O . LEU B 1 33 ? 0.224 -2.668 -3.766 1 95.62 33 LEU B O 1
ATOM 1000 N N . LEU B 1 34 ? -0.175 -3.402 -1.703 1 95.25 34 LEU B N 1
ATOM 1001 C CA . LEU B 1 34 ? 1.03 -4.223 -1.689 1 95.25 34 LEU B CA 1
ATOM 1002 C C . LEU B 1 34 ? 0.955 -5.316 -2.748 1 95.25 34 LEU B C 1
ATOM 1004 O O . LEU B 1 34 ? 1.936 -5.574 -3.451 1 95.25 34 LEU B O 1
ATOM 1008 N N . ALA B 1 35 ? -0.194 -5.934 -2.809 1 96.56 35 ALA B N 1
ATOM 1009 C CA . ALA B 1 35 ? -0.396 -6.98 -3.807 1 96.56 35 ALA B CA 1
ATOM 1010 C C . ALA B 1 35 ? -0.165 -6.441 -5.219 1 96.56 35 ALA B C 1
ATOM 1012 O O . ALA B 1 35 ? 0.493 -7.094 -6.035 1 96.56 35 ALA B O 1
ATOM 1013 N N . ILE B 1 36 ? -0.7 -5.293 -5.473 1 95.62 36 ILE B N 1
ATOM 1014 C CA . ILE B 1 36 ? -0.537 -4.648 -6.77 1 95.62 36 ILE B CA 1
ATOM 1015 C C . ILE B 1 36 ? 0.946 -4.418 -7.051 1 95.62 36 ILE B C 1
ATOM 1017 O O . ILE B 1 36 ? 1.436 -4.727 -8.141 1 95.62 36 ILE B O 1
ATOM 1021 N N . GLU B 1 37 ? 1.627 -3.898 -6.09 1 93.5 37 GLU B N 1
ATOM 1022 C CA . GLU B 1 37 ? 3.047 -3.604 -6.266 1 93.5 37 GLU B CA 1
ATOM 1023 C C . GLU B 1 37 ? 3.85 -4.879 -6.504 1 93.5 37 GLU B C 1
ATOM 1025 O O . GLU B 1 37 ? 4.711 -4.918 -7.387 1 93.5 37 GLU B O 1
ATOM 1030 N N . LEU B 1 38 ? 3.617 -5.938 -5.793 1 93.38 38 LEU B N 1
ATOM 1031 C CA . LEU B 1 38 ? 4.32 -7.207 -5.934 1 93.38 38 LEU B CA 1
ATOM 1032 C C . LEU B 1 38 ? 4.008 -7.855 -7.281 1 93.38 38 LEU B C 1
ATOM 1034 O O . LEU B 1 38 ? 4.871 -8.5 -7.879 1 93.38 38 LEU B O 1
ATOM 1038 N N . PHE B 1 39 ? 2.789 -7.652 -7.754 1 94.31 39 PHE B N 1
ATOM 1039 C CA . PHE B 1 39 ? 2.404 -8.117 -9.086 1 94.31 39 PHE B CA 1
ATOM 1040 C C . PHE B 1 39 ? 3.174 -7.367 -10.164 1 94.31 39 PHE B C 1
ATOM 1042 O O . PHE B 1 39 ? 3.75 -7.984 -11.062 1 94.31 39 PHE B O 1
ATOM 1049 N N . LYS B 1 40 ? 3.227 -6.125 -10.047 1 91.06 40 LYS B N 1
ATOM 1050 C CA . LYS B 1 40 ? 3.945 -5.285 -11 1 91.06 40 LYS B CA 1
ATOM 1051 C C . LYS B 1 40 ? 5.418 -5.676 -11.078 1 91.06 40 LYS B C 1
ATOM 1053 O O . LYS B 1 40 ? 6.031 -5.605 -12.148 1 91.06 40 LYS B O 1
ATOM 1058 N N . GLU B 1 41 ? 5.941 -6.027 -9.93 1 89.25 41 GLU B N 1
ATOM 1059 C CA . GLU B 1 41 ? 7.355 -6.367 -9.844 1 89.25 41 GLU B CA 1
ATOM 1060 C C . GLU B 1 41 ? 7.613 -7.793 -10.312 1 89.25 41 GLU B C 1
ATOM 1062 O O . GLU B 1 41 ? 8.766 -8.211 -10.453 1 89.25 41 GLU B O 1
ATOM 1067 N N . GLY B 1 42 ? 6.551 -8.547 -10.461 1 89.69 42 GLY B N 1
ATOM 1068 C CA . GLY B 1 42 ? 6.676 -9.93 -10.914 1 89.69 42 GLY B CA 1
ATOM 1069 C C . GLY B 1 42 ? 6.984 -10.891 -9.781 1 89.69 42 GLY B C 1
ATOM 1070 O O . GLY B 1 42 ? 7.359 -12.039 -10.031 1 89.69 42 GLY B O 1
ATOM 1071 N N . VAL B 1 43 ? 6.891 -10.43 -8.625 1 90 43 VAL B N 1
ATOM 1072 C CA . VAL B 1 43 ? 7.152 -11.266 -7.461 1 90 43 VAL B CA 1
ATOM 1073 C C . VAL B 1 43 ? 5.992 -12.234 -7.246 1 90 43 VAL B C 1
ATOM 1075 O O . VAL B 1 43 ? 6.199 -13.391 -6.879 1 90 43 VAL B O 1
ATOM 1078 N N . LEU B 1 44 ? 4.816 -11.727 -7.473 1 93.19 44 LEU B N 1
ATOM 1079 C CA . LEU B 1 44 ? 3.617 -12.547 -7.383 1 93.19 44 LEU B CA 1
ATOM 1080 C C . LEU B 1 44 ? 2.91 -12.625 -8.734 1 93.19 44 LEU B C 1
ATOM 1082 O O . LEU B 1 44 ? 2.846 -11.641 -9.461 1 93.19 44 LEU B O 1
ATOM 1086 N N . SER B 1 45 ? 2.354 -13.75 -9.039 1 90 45 SER B N 1
ATOM 1087 C CA . SER B 1 45 ? 1.489 -13.875 -10.211 1 90 45 SER B CA 1
ATOM 1088 C C . SER B 1 45 ? 0.14 -13.203 -9.969 1 90 45 SER B C 1
ATOM 1090 O O . SER B 1 45 ? -0.158 -12.773 -8.852 1 90 45 SER B O 1
ATOM 1092 N N . LEU B 1 46 ? -0.638 -13.133 -11.016 1 93.12 46 LEU B N 1
ATOM 1093 C CA . LEU B 1 46 ? -1.972 -12.555 -10.906 1 93.12 46 LEU B CA 1
ATOM 1094 C C . LEU B 1 46 ? -2.789 -13.273 -9.836 1 93.12 46 LEU B C 1
ATOM 1096 O O . LEU B 1 46 ? -3.393 -12.625 -8.977 1 93.12 46 LEU B O 1
ATOM 1100 N N . GLU B 1 47 ? -2.793 -14.594 -9.852 1 92.69 47 GLU B N 1
ATOM 1101 C CA . GLU B 1 47 ? -3.543 -15.406 -8.898 1 92.69 47 GLU B CA 1
ATOM 1102 C C . GLU B 1 47 ? -2.994 -15.25 -7.484 1 92.69 47 GLU B C 1
ATOM 1104 O O . GLU B 1 47 ? -3.758 -15.117 -6.527 1 92.69 47 GLU B O 1
ATOM 1109 N N . GLN B 1 48 ? -1.707 -15.273 -7.32 1 92.94 48 GLN B N 1
ATOM 1110 C CA . GLN B 1 48 ? -1.07 -15.133 -6.016 1 92.94 48 GLN B CA 1
ATOM 1111 C C . GLN B 1 48 ? -1.36 -13.758 -5.41 1 92.94 48 GLN B C 1
ATOM 1113 O O . GLN B 1 48 ? -1.598 -13.648 -4.203 1 92.94 48 GLN B O 1
ATOM 1118 N N . ALA B 1 49 ? -1.256 -12.781 -6.27 1 95.56 49 ALA B N 1
ATOM 1119 C CA . ALA B 1 49 ? -1.516 -11.414 -5.816 1 95.56 49 ALA B CA 1
ATOM 1120 C C . ALA B 1 49 ? -2.963 -11.258 -5.363 1 95.56 49 ALA B C 1
ATOM 1122 O O . ALA B 1 49 ? -3.229 -10.648 -4.32 1 95.56 49 ALA B O 1
ATOM 1123 N N . ALA B 1 50 ? -3.889 -11.82 -6.098 1 95.69 50 ALA B N 1
ATOM 1124 C CA . ALA B 1 50 ? -5.297 -11.797 -5.707 1 95.69 50 ALA B CA 1
ATOM 1125 C C . ALA B 1 50 ? -5.5 -12.477 -4.355 1 95.69 50 ALA B C 1
ATOM 1127 O O . ALA B 1 50 ? -6.238 -11.977 -3.506 1 95.69 50 ALA B O 1
ATOM 1128 N N . GLU B 1 51 ? -4.852 -13.602 -4.172 1 94.5 51 GLU B N 1
ATOM 1129 C CA . GLU B 1 51 ? -4.914 -14.32 -2.902 1 94.5 51 GLU B CA 1
ATOM 1130 C C . GLU B 1 51 ? -4.367 -13.477 -1.758 1 94.5 51 GLU B C 1
ATOM 1132 O O . GLU B 1 51 ? -4.977 -13.406 -0.687 1 94.5 51 GLU B O 1
ATOM 1137 N N . PHE B 1 52 ? -3.246 -12.898 -2.029 1 94.62 52 PHE B N 1
ATOM 1138 C CA . PHE B 1 52 ? -2.623 -12.031 -1.035 1 94.62 52 PHE B CA 1
ATOM 1139 C C . PHE B 1 52 ? -3.551 -10.883 -0.657 1 94.62 52 PHE B C 1
ATOM 1141 O O . PHE B 1 52 ? -3.676 -10.547 0.521 1 94.62 52 PHE B O 1
ATOM 1148 N N . ALA B 1 53 ? -4.223 -10.297 -1.623 1 96.44 53 ALA B N 1
ATOM 1149 C CA . ALA B 1 53 ? -5.141 -9.18 -1.419 1 96.44 53 ALA B CA 1
ATOM 1150 C C . ALA B 1 53 ? -6.461 -9.656 -0.813 1 96.44 53 ALA B C 1
ATOM 1152 O O . ALA B 1 53 ? -7.309 -8.844 -0.442 1 96.44 53 ALA B O 1
ATOM 1153 N N . GLU B 1 54 ? -6.625 -10.961 -0.732 1 95.62 54 GLU B N 1
ATOM 1154 C CA . GLU B 1 54 ? -7.863 -11.57 -0.252 1 95.62 54 GLU B CA 1
ATOM 1155 C C . GLU B 1 54 ? -9.062 -11.109 -1.078 1 95.62 54 GLU B C 1
ATOM 1157 O O . GLU B 1 54 ? -10.102 -10.742 -0.525 1 95.62 54 GLU B O 1
ATOM 1162 N N . LEU B 1 55 ? -8.852 -11.07 -2.334 1 96.38 55 LEU B N 1
ATOM 1163 C CA . LEU B 1 55 ? -9.898 -10.727 -3.287 1 96.38 55 LEU B CA 1
ATOM 1164 C C . LEU B 1 55 ? -10.094 -11.836 -4.316 1 96.38 55 LEU B C 1
ATOM 1166 O O . LEU B 1 55 ? -9.133 -12.531 -4.672 1 96.38 55 LEU B O 1
ATOM 1170 N N . PRO B 1 56 ? -11.383 -11.945 -4.801 1 96.75 56 PRO B N 1
ATOM 1171 C CA . PRO B 1 56 ? -11.523 -12.75 -6.012 1 96.75 56 PRO B CA 1
ATOM 1172 C C . PRO B 1 56 ? -10.703 -12.219 -7.18 1 96.75 56 PRO B C 1
ATOM 1174 O O . PRO B 1 56 ? -10.406 -11.023 -7.238 1 96.75 56 PRO B O 1
ATOM 1177 N N . LEU B 1 57 ? -10.328 -13.109 -8.062 1 94.69 57 LEU B N 1
ATOM 1178 C CA . LEU B 1 57 ? -9.484 -12.766 -9.203 1 94.69 57 LEU B CA 1
ATOM 1179 C C . LEU B 1 57 ? -10.055 -11.57 -9.961 1 94.69 57 LEU B C 1
ATOM 1181 O O . LEU B 1 57 ? -9.328 -10.617 -10.266 1 94.69 57 LEU B O 1
ATOM 1185 N N . GLN B 1 58 ? -11.336 -11.633 -10.195 1 94.62 58 GLN B N 1
ATOM 1186 C CA . GLN B 1 58 ? -11.977 -10.578 -10.977 1 94.62 58 GLN B CA 1
ATOM 1187 C C . GLN B 1 58 ? -11.898 -9.234 -10.258 1 94.62 58 GLN B C 1
ATOM 1189 O O . GLN B 1 58 ? -11.68 -8.195 -10.891 1 94.62 58 GLN B O 1
ATOM 1194 N N . LYS B 1 59 ? -12.07 -9.242 -9 1 96.75 59 LYS B N 1
ATOM 1195 C CA . LYS B 1 59 ? -11.992 -8.008 -8.227 1 96.75 59 LYS B CA 1
ATOM 1196 C C . LYS B 1 59 ? -10.562 -7.457 -8.211 1 96.75 59 LYS B C 1
ATOM 1198 O O . LYS B 1 59 ? -10.367 -6.242 -8.211 1 96.75 59 LYS B O 1
ATOM 1203 N N . PHE B 1 60 ? -9.633 -8.344 -8.172 1 96.81 60 PHE B N 1
ATOM 1204 C CA . PHE B 1 60 ? -8.25 -7.895 -8.203 1 96.81 60 PHE B CA 1
ATOM 1205 C C . PHE B 1 60 ? -7.91 -7.285 -9.562 1 96.81 60 PHE B C 1
ATOM 1207 O O . PHE B 1 60 ? -7.188 -6.289 -9.633 1 96.81 60 PHE B O 1
ATOM 1214 N N . ILE B 1 61 ? -8.43 -7.824 -10.578 1 94.5 61 ILE B N 1
ATOM 1215 C CA . ILE B 1 61 ? -8.258 -7.27 -11.914 1 94.5 61 ILE B CA 1
ATOM 1216 C C . ILE B 1 61 ? -8.836 -5.855 -11.961 1 94.5 61 ILE B C 1
ATOM 1218 O O . ILE B 1 61 ? -8.211 -4.941 -12.508 1 94.5 61 ILE B O 1
ATOM 1222 N N . ASP B 1 62 ? -9.992 -5.73 -11.344 1 95.12 62 ASP B N 1
ATOM 1223 C CA . ASP B 1 62 ? -10.602 -4.406 -11.273 1 95.12 62 ASP B CA 1
ATOM 1224 C C . ASP B 1 62 ? -9.695 -3.424 -10.539 1 95.12 62 ASP B C 1
ATOM 1226 O O . ASP B 1 62 ? -9.594 -2.256 -10.922 1 95.12 62 ASP B O 1
ATOM 1230 N N . GLU B 1 63 ? -9.086 -3.916 -9.477 1 95.44 63 GLU B N 1
ATOM 1231 C CA . GLU B 1 63 ? -8.164 -3.072 -8.719 1 95.44 63 GLU B CA 1
ATOM 1232 C C . GLU B 1 63 ? -6.969 -2.666 -9.578 1 95.44 63 GLU B C 1
ATOM 1234 O O . GLU B 1 63 ? -6.52 -1.519 -9.516 1 95.44 63 GLU B O 1
ATOM 1239 N N . LEU B 1 64 ? -6.422 -3.551 -10.336 1 94.44 64 LEU B N 1
ATOM 1240 C CA . LEU B 1 64 ? -5.297 -3.252 -11.211 1 94.44 64 LEU B CA 1
ATOM 1241 C C . LEU B 1 64 ? -5.668 -2.164 -12.219 1 94.44 64 LEU B C 1
ATOM 1243 O O . LEU B 1 64 ? -4.895 -1.228 -12.438 1 94.44 64 LEU B O 1
ATOM 1247 N N . LYS B 1 65 ? -6.809 -2.32 -12.742 1 91.44 65 LYS B N 1
ATOM 1248 C CA . LYS B 1 65 ? -7.293 -1.331 -13.703 1 91.44 65 LYS B CA 1
ATOM 1249 C C . LYS B 1 65 ? -7.469 0.033 -13.039 1 91.44 65 LYS B C 1
ATOM 1251 O O . LYS B 1 65 ? -7.051 1.054 -13.594 1 91.44 65 LYS B O 1
ATOM 1256 N N . ALA B 1 66 ? -8.062 -0.015 -11.922 1 92.31 66 ALA B N 1
ATOM 1257 C CA . ALA B 1 66 ? -8.312 1.224 -11.188 1 92.31 66 ALA B CA 1
ATOM 1258 C C . ALA B 1 66 ? -7 1.94 -10.875 1 92.31 66 ALA B C 1
ATOM 1260 O O . ALA B 1 66 ? -6.965 3.168 -10.766 1 92.31 66 ALA B O 1
ATOM 1261 N N . HIS B 1 67 ? -5.957 1.202 -10.75 1 91.75 67 HIS B N 1
ATOM 1262 C CA . HIS B 1 67 ? -4.656 1.77 -10.422 1 91.75 67 HIS B CA 1
ATOM 1263 C C . HIS B 1 67 ? -3.781 1.896 -11.664 1 91.75 67 HIS B C 1
ATOM 1265 O O . HIS B 1 67 ? -2.57 2.104 -11.555 1 91.75 67 HIS B O 1
ATOM 1271 N N . ASN B 1 68 ? -4.312 1.677 -12.828 1 89.12 68 ASN B N 1
ATOM 1272 C CA . ASN B 1 68 ? -3.691 1.876 -14.133 1 89.12 68 ASN B CA 1
ATOM 1273 C C . ASN B 1 68 ? -2.52 0.921 -14.352 1 89.12 68 ASN B C 1
ATOM 1275 O O . ASN B 1 68 ? -1.474 1.321 -14.859 1 89.12 68 ASN B O 1
ATOM 1279 N N . VAL B 1 69 ? -2.631 -0.173 -13.852 1 90.5 69 VAL B N 1
ATOM 1280 C CA . VAL B 1 69 ? -1.644 -1.223 -14.086 1 90.5 69 VAL B CA 1
ATOM 1281 C C . VAL B 1 69 ? -2.07 -2.084 -15.273 1 90.5 69 VAL B C 1
ATOM 1283 O O . VAL B 1 69 ? -3.131 -2.711 -15.242 1 90.5 69 VAL B O 1
ATOM 1286 N N . PRO B 1 70 ? -1.159 -2.018 -16.328 1 86.31 70 PRO B N 1
ATOM 1287 C CA . PRO B 1 70 ? -1.511 -2.852 -17.484 1 86.31 70 PRO B CA 1
ATOM 1288 C C . PRO B 1 70 ? -1.428 -4.344 -17.172 1 86.31 70 PRO B C 1
ATOM 1290 O O . PRO B 1 70 ? -0.525 -4.781 -16.453 1 86.31 70 PRO B O 1
ATOM 1293 N N . ILE B 1 71 ? -2.303 -4.969 -17.453 1 77.62 71 ILE B N 1
ATOM 1294 C CA . ILE B 1 71 ? -2.305 -6.426 -17.344 1 77.62 71 ILE B CA 1
ATOM 1295 C C . ILE B 1 71 ? -1.997 -7.051 -18.688 1 77.62 71 ILE B C 1
ATOM 1297 O O . ILE B 1 71 ? -2.713 -6.816 -19.672 1 77.62 71 ILE B O 1
ATOM 1301 N N . LEU B 1 72 ? -0.66 -7.039 -19.062 1 63.81 72 LEU B N 1
ATOM 1302 C CA . LEU B 1 72 ? -0.376 -7.68 -20.328 1 63.81 72 LEU B CA 1
ATOM 1303 C C . LEU B 1 72 ? -0.998 -9.07 -20.391 1 63.81 72 LEU B C 1
ATOM 1305 O O . LEU B 1 72 ? -0.602 -9.961 -19.641 1 63.81 72 LEU B O 1
ATOM 1309 N N . GLU B 1 73 ? -2.141 -9.102 -20.25 1 50.31 73 GLU B N 1
ATOM 1310 C CA . GLU B 1 73 ? -2.789 -10.391 -20.5 1 50.31 73 GLU B CA 1
ATOM 1311 C C . GLU B 1 73 ? -2.162 -11.109 -21.688 1 50.31 73 GLU B C 1
ATOM 1313 O O . GLU B 1 73 ? -2.266 -10.641 -22.828 1 50.31 73 GLU B O 1
ATOM 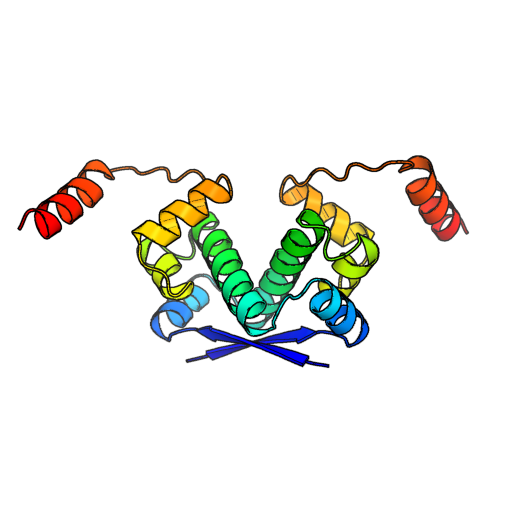1318 N N . TYR B 1 74 ? -0.993 -11.57 -21.844 1 45.91 74 TYR B N 1
ATOM 1319 C CA . TYR B 1 74 ? -0.993 -12.672 -22.797 1 45.91 74 TYR B CA 1
ATOM 1320 C C . TYR B 1 74 ? -2.367 -13.328 -22.875 1 45.91 74 TYR B C 1
ATOM 1322 O O . TYR B 1 74 ? -3.279 -12.961 -22.141 1 45.91 74 TYR B O 1
ATOM 1330 N N . ASP B 1 75 ? -2.605 -14.938 -22.672 1 39.88 75 ASP B N 1
ATOM 1331 C CA . ASP B 1 75 ? -3.846 -15.641 -22.984 1 39.88 75 ASP B CA 1
ATOM 1332 C C . ASP B 1 75 ? -4.992 -15.164 -22.109 1 39.88 75 ASP B C 1
ATOM 1334 O O . ASP B 1 75 ? -5.164 -15.648 -20.984 1 39.88 75 ASP B O 1
ATOM 1338 N N . GLU B 1 76 ? -5.184 -14.336 -21.719 1 42.88 76 GLU B N 1
ATOM 1339 C CA . GLU B 1 76 ? -6.453 -13.867 -21.172 1 42.88 76 GLU B CA 1
ATOM 1340 C C . GLU B 1 76 ? -7.637 -14.523 -21.875 1 42.88 76 GLU B C 1
ATOM 1342 O O . GLU B 1 76 ? -8.656 -14.812 -21.25 1 42.88 76 GLU B O 1
ATOM 1347 N N . SER B 1 77 ? -7.633 -14.562 -23.125 1 43.47 77 SER B N 1
ATOM 1348 C CA . SER B 1 77 ? -8.484 -15.461 -23.906 1 43.47 77 SER B CA 1
ATOM 1349 C C . SER B 1 77 ? -8.477 -16.875 -23.312 1 43.47 77 SER B C 1
ATOM 1351 O O . SER B 1 77 ? -9.516 -17.547 -23.297 1 43.47 77 SER B O 1
ATOM 1353 N N . GLU B 1 78 ? -7.328 -17.375 -22.875 1 42.66 78 GLU B N 1
ATOM 1354 C CA . GLU B 1 78 ? -7.273 -18.672 -22.219 1 42.66 78 GLU B CA 1
ATOM 1355 C C . GLU B 1 78 ? -7.773 -18.578 -20.781 1 42.66 78 GLU B C 1
ATOM 1357 O O . GLU B 1 78 ? -8.422 -19.5 -20.281 1 42.66 78 GLU B O 1
ATOM 1362 N N . LEU B 1 79 ? -7.621 -17.578 -20.047 1 44.06 79 LEU B N 1
ATOM 1363 C CA . LEU B 1 79 ? -8.195 -17.469 -18.703 1 44.06 79 LEU B CA 1
ATOM 1364 C C . LEU B 1 79 ? -9.648 -17.016 -18.766 1 44.06 79 LEU B C 1
ATOM 1366 O O . LEU B 1 79 ? -10.5 -17.547 -18.062 1 44.06 79 LEU B O 1
ATOM 1370 N N . GLU B 1 80 ? -10.055 -16.078 -19.453 1 45.22 80 GLU B N 1
ATOM 1371 C CA . GLU B 1 80 ? -11.461 -15.742 -19.656 1 45.22 80 GLU B CA 1
ATOM 1372 C C . GLU B 1 80 ? -12.211 -16.906 -20.312 1 45.22 80 GLU B C 1
ATOM 1374 O O . GLU B 1 80 ? -13.352 -17.203 -19.938 1 45.22 80 GLU B O 1
ATOM 1379 N N . GLU B 1 81 ? -11.742 -17.625 -21.328 1 42.91 81 GLU B N 1
ATOM 1380 C CA . GLU B 1 81 ? -12.281 -18.844 -21.891 1 42.91 81 GLU B CA 1
ATOM 1381 C C . GLU B 1 81 ? -12.289 -19.969 -20.859 1 42.91 81 GLU B C 1
ATOM 1383 O O . GLU B 1 81 ? -13.227 -20.766 -20.812 1 42.91 81 GLU B O 1
ATOM 1388 N N . GLU B 1 82 ? -11.398 -20.094 -20.016 1 41.59 82 GLU B N 1
ATOM 1389 C CA . GLU B 1 82 ? -11.5 -21.062 -18.922 1 41.59 82 GLU B CA 1
ATOM 1390 C C . GLU B 1 82 ? -12.484 -20.594 -17.859 1 41.59 82 GLU B C 1
ATOM 1392 O O . GLU B 1 82 ? -13.25 -21.375 -17.312 1 41.59 82 GLU B O 1
ATOM 1397 N N . LEU B 1 83 ? -12.406 -19.359 -17.453 1 46 83 LEU B N 1
ATOM 1398 C CA . LEU B 1 83 ? -13.398 -18.938 -16.469 1 46 83 LEU B CA 1
ATOM 1399 C C . LEU B 1 83 ? -14.789 -18.859 -17.094 1 46 83 LEU B C 1
ATOM 1401 O O . LEU B 1 83 ? -15.781 -19.234 -16.469 1 46 83 LEU B O 1
ATOM 1405 N N . ALA B 1 84 ? -15.055 -18.391 -18.234 1 44.84 84 ALA B N 1
ATOM 1406 C CA . ALA B 1 84 ? -16.328 -18.438 -18.953 1 44.84 84 ALA B CA 1
ATOM 1407 C C . ALA B 1 84 ? -16.766 -19.891 -19.188 1 44.84 84 ALA B C 1
ATOM 1409 O O . ALA B 1 84 ? -17.969 -20.188 -19.141 1 44.84 84 ALA B O 1
ATOM 1410 N N . SER B 1 85 ? -15.961 -20.828 -19.406 1 40.16 85 SER B N 1
ATOM 1411 C CA . SER B 1 85 ? -16.266 -22.25 -19.469 1 40.16 85 SER B CA 1
ATOM 1412 C C . SER B 1 85 ? -16.641 -22.797 -18.094 1 40.16 85 SER B C 1
ATOM 1414 O O . SER B 1 85 ? -17.328 -23.812 -18 1 40.16 85 SER B O 1
ATOM 1416 N N . VAL B 1 86 ? -16.094 -22.281 -17.047 1 44.12 86 VAL B N 1
ATOM 1417 C CA . VAL B 1 86 ? -16.531 -22.719 -15.727 1 44.12 86 VAL B CA 1
ATOM 1418 C C . VAL B 1 86 ? -17.875 -22.078 -15.383 1 44.12 86 VAL B C 1
ATOM 1420 O O . VAL B 1 86 ? -18.75 -22.734 -14.812 1 44.12 86 VAL B O 1
ATOM 1423 N N . ASN B 1 87 ? -18.031 -20.938 -15.625 1 43.91 87 ASN B N 1
ATOM 1424 C CA . ASN B 1 87 ? -19.344 -20.359 -15.352 1 43.91 87 ASN B CA 1
ATOM 1425 C C . ASN B 1 87 ? -20.375 -20.766 -16.406 1 43.91 87 ASN B C 1
ATOM 1427 O O . ASN B 1 87 ? -21.578 -20.594 -16.219 1 43.91 87 ASN B O 1
ATOM 1431 N N . SER B 1 88 ? -19.922 -21.031 -17.562 1 40.12 88 SER B N 1
ATOM 1432 C CA . SER B 1 88 ? -20.891 -21.578 -18.5 1 40.12 88 SER B CA 1
ATOM 1433 C C . SER B 1 88 ? -21.203 -23.031 -18.203 1 40.12 88 SER B C 1
ATOM 1435 O O . SER B 1 88 ? -22.172 -23.594 -18.734 1 40.12 88 SER B O 1
ATOM 1437 N N . LEU B 1 89 ? -20.375 -23.594 -17.375 1 36.09 89 LEU B N 1
ATOM 1438 C CA . LEU B 1 89 ? -20.891 -24.891 -16.938 1 36.09 89 LEU B CA 1
ATOM 1439 C C . LEU B 1 89 ? -21.828 -24.719 -15.742 1 36.09 89 LEU B C 1
ATOM 1441 O O . LEU B 1 89 ? -22.891 -25.328 -15.68 1 36.09 89 LEU B O 1
#

Sequence (178 aa):
MEVIKISVKRDIIESLKFYNKDLKDLEREAKVLLAIELFKEGVLSLEQAAEFAELPLQKFIDELKAHNVPILEYDESELEEELASVNSLMEVIKISVKRDIIESLKFYNKDLKDLEREAKVLLAIELFKEGVLSLEQAAEFAELPLQKFIDELKAHNVPILEYDESELEEELASVNSL

Radius of gyration: 18.51 Å; Cα contacts (8 Å, |Δi|>4): 177; chains: 2; bounding box: 42×54×42 Å

InterPro domains:
  IPR005368 UPF0175 [PF03683] (20-84)
  IPR005368 UPF0175 [PTHR37525] (2-85)

Secondary structure (DSSP, 8-state):
-EEEEEEE-HHHHHHHHHTT--HHHHHHHHHHHHHHHHHHTTSS-HHHHHHHTT--HHHHHHHHHHTT-----SSHHHHHHHHHHHH--/-EEEEEEE-HHHHHHHHHTT--HHHHHHHHHHHHHHHHHHTTSS-HHHHHHHTT--HHHHHHHHHHTT-----SSHHHHHHHHHHHH--

Nearest PDB structures (foldseek):
  2m8g-assembly1_X  TM=4.913E-01  e=8.763E-01  Aquifex aeolicus VF5
  1jhg-assembly1_A-2  TM=5.947E-01  e=3.107E+00  Escherichia coli
  6fal-assembly1_A  TM=5.736E-01  e=3.300E+00  Escherichia coli
  1trr-assembly1_A  TM=5.154E-01  e=2.754E+00  Escherichia coli
  6fal-assembly1_B  TM=5.040E-01  e=6.801E+00  Escherichia coli

pLDDT: mean 81.9, std 19.35, range [36.09, 96.88]

Solvent-accessible surface area (backbone atoms only — not comparable to full-atom values): 9762 Å² total; per-residue (Å²): 107,50,71,38,67,40,75,38,54,57,75,56,51,52,42,33,51,72,70,70,48,49,66,69,57,49,33,50,49,29,34,38,51,41,22,51,51,34,34,74,71,61,59,27,52,75,68,53,20,13,55,63,35,70,38,57,63,68,58,37,51,51,50,34,52,76,67,71,45,85,70,80,59,65,71,43,68,56,51,52,49,49,50,50,52,55,71,70,97,107,50,72,37,68,41,76,38,53,56,75,55,50,54,42,31,51,73,69,70,49,50,66,69,57,50,33,50,49,27,35,38,52,42,22,52,52,35,35,75,71,62,59,28,51,74,68,54,20,12,56,61,37,72,38,58,62,69,56,37,52,50,50,34,51,75,67,70,45,84,71,79,60,67,69,39,70,58,48,52,51,49,50,50,52,55,71,68,97

Organism: Thermococcus barophilus (strain DSM 11836 / MP) (NCBI:txid391623)